Protein AF-A0A3M2E9X0-F1 (afdb_monomer_lite)

pLDDT: mean 84.25, std 15.73, range [45.84, 97.62]

Radius of gyration: 21.46 Å; chains: 1; bounding box: 46×43×49 Å

Foldseek 3Di:
DDWDAPDPATDFDFDPPDDPVRVVVSVVVRVCCRVPCVRVVVVVVVVVPDDDPPPDPPPPPPPPPD

Secondary structure (DSSP, 8-state):
-EEE-SSSS-EEE--TT--HHHHHHHHHHHHHHHHTTHHHHHHHHHHHHSPP------TTSTTS--

Sequence (66 aa):
GGVFLGLNGTVVKSHGAADAVGVAAAIGLAYRLSQSGFAERVAARVASALPERQDAPNNQEAASKA

Structure (mmCIF, N/CA/C/O backbone):
data_AF-A0A3M2E9X0-F1
#
_entry.id   AF-A0A3M2E9X0-F1
#
loop_
_atom_site.group_PDB
_atom_site.id
_atom_site.type_symbol
_atom_site.label_atom_id
_atom_site.label_alt_id
_atom_site.label_comp_id
_atom_site.label_asym_id
_atom_site.label_entity_id
_atom_site.label_seq_id
_atom_site.pdbx_PDB_ins_code
_atom_site.Cartn_x
_atom_site.Cartn_y
_atom_site.Cartn_z
_atom_site.occupancy
_atom_site.B_iso_or_equiv
_atom_site.auth_seq_id
_atom_site.auth_comp_id
_atom_site.auth_asym_id
_atom_site.auth_atom_id
_atom_site.pdbx_PDB_model_num
ATOM 1 N 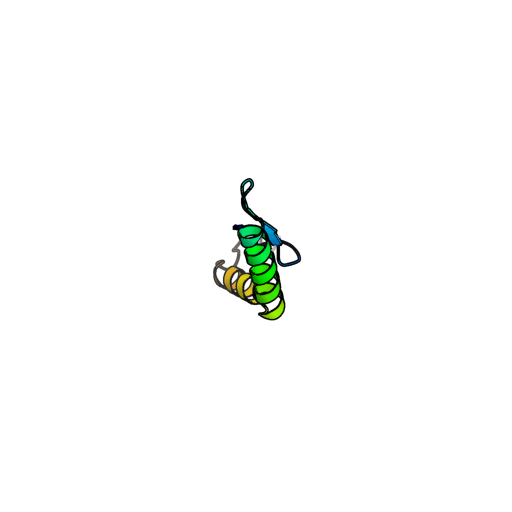N . GLY A 1 1 ? 7.070 3.454 -3.842 1.00 78.88 1 GLY A N 1
ATOM 2 C CA . GLY A 1 1 ? 5.734 4.051 -4.009 1.00 78.88 1 GLY A CA 1
ATOM 3 C C . GLY A 1 1 ? 5.229 4.581 -2.682 1.00 78.88 1 GLY A C 1
ATOM 4 O O . GLY A 1 1 ? 5.779 4.183 -1.666 1.00 78.88 1 GLY A O 1
ATOM 5 N N . GLY A 1 2 ? 4.236 5.469 -2.679 1.00 91.44 2 GLY A N 1
ATOM 6 C CA . GLY A 1 2 ? 3.606 5.986 -1.455 1.00 91.44 2 GLY A CA 1
ATOM 7 C C . GLY A 1 2 ? 2.253 5.323 -1.188 1.00 91.44 2 GLY A C 1
ATOM 8 O O . GLY A 1 2 ? 1.569 4.950 -2.138 1.00 91.44 2 GLY A O 1
ATOM 9 N N . VAL A 1 3 ? 1.871 5.184 0.082 1.00 93.81 3 VAL A N 1
ATOM 10 C CA . VAL A 1 3 ? 0.539 4.708 0.500 1.00 93.81 3 VAL A CA 1
ATOM 11 C C . VAL A 1 3 ? -0.318 5.917 0.855 1.00 93.81 3 VAL A C 1
ATOM 13 O O . VAL A 1 3 ? 0.147 6.796 1.580 1.00 93.81 3 VAL A O 1
ATOM 16 N N . PHE A 1 4 ? -1.544 5.981 0.342 1.00 93.12 4 PHE A N 1
ATOM 17 C CA . PHE A 1 4 ? -2.492 7.045 0.677 1.00 93.12 4 PHE A CA 1
ATOM 18 C C . PHE A 1 4 ? -3.467 6.544 1.744 1.00 93.12 4 PHE A C 1
ATOM 20 O O . PHE A 1 4 ? -4.003 5.442 1.638 1.00 93.12 4 PHE A O 1
ATOM 27 N N . LEU A 1 5 ? -3.664 7.356 2.781 1.00 91.94 5 LEU A N 1
ATOM 28 C CA . LEU A 1 5 ? -4.501 7.057 3.944 1.00 91.94 5 LEU A CA 1
ATOM 29 C C . LEU A 1 5 ? -5.704 8.005 3.976 1.00 91.94 5 LEU A C 1
ATOM 31 O O . LEU A 1 5 ? -5.681 9.056 3.339 1.00 91.94 5 LEU A O 1
ATOM 35 N N . GLY A 1 6 ? -6.740 7.643 4.735 1.00 87.75 6 GLY A N 1
ATOM 36 C CA . GLY A 1 6 ? -7.958 8.456 4.859 1.00 87.75 6 GLY A CA 1
ATOM 37 C C . GLY A 1 6 ? -8.933 8.319 3.685 1.00 87.75 6 GLY A C 1
ATOM 38 O O . GLY A 1 6 ? -9.857 9.114 3.564 1.00 87.75 6 GLY A O 1
ATOM 39 N N . LEU A 1 7 ? -8.734 7.318 2.825 1.00 90.56 7 LEU A N 1
ATOM 40 C CA . LEU A 1 7 ? -9.671 6.930 1.771 1.00 90.56 7 LEU A CA 1
ATOM 41 C C . LEU A 1 7 ? -10.494 5.713 2.222 1.00 90.56 7 LEU A C 1
ATOM 43 O O . LEU A 1 7 ? -10.118 5.026 3.170 1.00 90.56 7 LEU A O 1
ATOM 47 N N . ASN A 1 8 ? -11.564 5.386 1.492 1.00 86.44 8 ASN A N 1
ATOM 48 C CA . ASN A 1 8 ? -12.416 4.208 1.745 1.00 86.44 8 ASN A CA 1
ATOM 49 C C . ASN A 1 8 ? -11.739 2.859 1.410 1.00 86.44 8 ASN A C 1
ATOM 51 O O . ASN A 1 8 ? -12.414 1.861 1.175 1.00 86.44 8 ASN A O 1
ATOM 55 N N . GLY A 1 9 ? -10.409 2.817 1.321 1.00 87.44 9 GLY A N 1
ATOM 56 C CA . GLY A 1 9 ? -9.669 1.623 0.941 1.00 87.44 9 GLY A CA 1
ATOM 57 C C . GLY A 1 9 ? -8.162 1.847 0.852 1.00 87.44 9 GLY A C 1
ATOM 58 O O . GLY A 1 9 ? -7.649 2.940 1.094 1.00 87.44 9 GLY A O 1
ATOM 59 N N . THR A 1 10 ? -7.445 0.783 0.489 1.00 91.88 10 THR A N 1
ATOM 60 C CA . THR A 1 10 ? -5.989 0.822 0.304 1.00 91.88 10 THR A CA 1
ATOM 61 C C . THR A 1 10 ? -5.646 1.404 -1.062 1.00 91.88 10 THR A C 1
ATOM 63 O O . THR A 1 10 ? -6.055 0.863 -2.087 1.00 91.88 10 THR A O 1
ATOM 66 N N . VAL A 1 11 ? -4.829 2.457 -1.085 1.00 94.31 11 VAL A N 1
ATOM 67 C CA . VAL A 1 11 ? -4.312 3.051 -2.323 1.00 94.31 11 VAL A CA 1
ATOM 68 C C . VAL A 1 11 ? -2.790 3.133 -2.257 1.00 94.31 11 VAL A C 1
ATOM 70 O O . VAL A 1 11 ? -2.226 3.701 -1.321 1.00 94.31 11 VAL A O 1
ATOM 73 N N . VAL A 1 12 ? -2.116 2.571 -3.265 1.00 95.94 12 VAL A N 1
ATOM 74 C CA . VAL A 1 12 ? -0.652 2.586 -3.403 1.00 95.94 12 VAL A CA 1
ATOM 75 C C . VAL A 1 12 ? -0.275 3.244 -4.728 1.00 95.94 12 VAL A C 1
ATOM 77 O O . VAL A 1 12 ? -0.688 2.793 -5.792 1.00 95.94 12 VAL A O 1
ATOM 80 N N . LYS A 1 13 ? 0.549 4.292 -4.670 1.00 94.88 13 LYS A N 1
ATOM 81 C CA . LYS A 1 13 ? 1.080 5.005 -5.838 1.00 94.88 13 LYS A CA 1
ATOM 82 C C . LYS A 1 13 ? 2.509 4.561 -6.131 1.00 94.88 13 LYS A C 1
ATOM 84 O O . LYS A 1 13 ? 3.372 4.688 -5.263 1.00 94.88 13 LYS A O 1
ATOM 89 N N . SER A 1 14 ? 2.805 4.101 -7.342 1.00 93.44 14 SER A N 1
ATOM 90 C CA . SER A 1 14 ? 4.183 3.837 -7.788 1.00 93.44 14 SER A CA 1
ATOM 91 C C . SER A 1 14 ? 4.978 5.140 -8.033 1.00 93.44 14 SER A C 1
ATOM 93 O O . SER A 1 14 ? 4.471 6.251 -7.861 1.00 93.44 14 SER A O 1
ATOM 95 N N . HIS A 1 15 ? 6.270 5.026 -8.359 1.00 93.19 15 HIS A N 1
ATOM 96 C CA . HIS A 1 15 ? 7.061 6.176 -8.816 1.00 93.19 15 HIS A CA 1
ATOM 97 C C . HIS A 1 15 ? 6.806 6.424 -10.311 1.00 93.19 15 HIS A C 1
ATOM 99 O O . HIS A 1 15 ? 6.550 5.472 -11.040 1.00 93.19 15 HIS A O 1
ATOM 105 N N . GLY A 1 16 ? 6.906 7.672 -10.783 1.00 91.25 16 GLY A N 1
ATOM 106 C CA . GLY A 1 16 ? 6.655 7.996 -12.199 1.00 91.25 16 GLY A CA 1
ATOM 107 C C . GLY A 1 16 ? 7.644 7.339 -13.171 1.00 91.25 16 GLY A C 1
ATOM 108 O O . GLY A 1 16 ? 7.287 7.032 -14.296 1.00 91.25 16 GLY A O 1
ATOM 109 N N . ALA A 1 17 ? 8.862 7.066 -12.701 1.00 95.25 17 ALA A N 1
ATOM 110 C CA . ALA A 1 17 ? 9.908 6.347 -13.432 1.00 95.25 17 ALA A CA 1
ATOM 111 C C . ALA A 1 17 ? 10.031 4.869 -13.002 1.00 95.25 17 ALA A C 1
ATOM 113 O O . ALA A 1 17 ? 11.112 4.296 -13.088 1.00 95.25 17 ALA A O 1
ATOM 114 N N . ALA A 1 18 ? 8.973 4.273 -12.437 1.00 96.38 18 ALA A N 1
ATOM 115 C CA . ALA A 1 18 ? 9.012 2.874 -12.018 1.00 96.38 18 ALA A CA 1
ATOM 116 C C . ALA A 1 18 ? 9.052 1.937 -13.233 1.00 96.38 18 ALA A C 1
ATOM 118 O O . ALA A 1 18 ? 8.253 2.072 -14.157 1.00 96.38 18 ALA A O 1
ATOM 119 N N . ASP A 1 19 ? 9.954 0.962 -13.185 1.00 96.12 19 ASP A N 1
ATOM 120 C CA . ASP A 1 19 ? 10.012 -0.145 -14.132 1.00 96.12 19 ASP A CA 1
ATOM 121 C C . ASP A 1 19 ? 9.039 -1.276 -13.740 1.00 96.12 19 ASP A C 1
ATOM 123 O O . ASP A 1 19 ? 8.263 -1.172 -12.781 1.00 96.12 19 ASP A O 1
ATOM 127 N N . ALA A 1 20 ? 9.082 -2.385 -14.482 1.00 97.62 20 ALA A N 1
ATOM 128 C CA . ALA A 1 20 ? 8.225 -3.542 -14.234 1.00 97.62 20 ALA A CA 1
ATOM 129 C C . ALA A 1 20 ? 8.369 -4.098 -12.804 1.00 97.62 20 ALA A C 1
ATOM 131 O O . ALA A 1 20 ? 7.368 -4.473 -12.188 1.00 97.62 20 ALA A O 1
ATOM 132 N N . VAL A 1 21 ? 9.585 -4.104 -12.246 1.00 96.88 21 VAL A N 1
ATOM 133 C CA . VAL A 1 21 ? 9.839 -4.576 -10.876 1.00 96.88 21 VAL A CA 1
ATOM 134 C C . VAL A 1 21 ? 9.224 -3.611 -9.866 1.00 96.88 21 VAL A C 1
ATOM 136 O O . VAL A 1 21 ? 8.549 -4.039 -8.926 1.00 96.88 21 VAL A O 1
ATOM 139 N N . GLY A 1 22 ? 9.385 -2.305 -10.081 1.00 95.56 22 GLY A N 1
ATOM 140 C CA . GLY A 1 22 ? 8.795 -1.270 -9.238 1.00 95.56 22 GLY A CA 1
ATOM 141 C C . GLY A 1 22 ? 7.265 -1.310 -9.221 1.00 95.56 22 GLY A C 1
ATOM 142 O O . GLY A 1 22 ? 6.653 -1.140 -8.160 1.00 95.56 22 GLY A O 1
ATOM 143 N N . VAL A 1 23 ? 6.635 -1.573 -10.368 1.00 96.81 23 VAL A N 1
ATOM 144 C CA . VAL A 1 23 ? 5.176 -1.745 -10.465 1.00 96.81 23 VAL A CA 1
ATOM 145 C C . VAL A 1 23 ? 4.730 -3.039 -9.780 1.00 96.81 23 VAL A C 1
ATOM 147 O O . VAL A 1 23 ? 3.805 -3.001 -8.964 1.00 96.81 23 VAL A O 1
ATOM 150 N N . ALA A 1 24 ? 5.414 -4.160 -10.020 1.00 97.12 24 ALA A N 1
ATOM 151 C CA . ALA A 1 24 ? 5.111 -5.431 -9.360 1.00 97.12 24 ALA A CA 1
ATOM 152 C C . ALA A 1 24 ? 5.210 -5.322 -7.828 1.00 97.12 24 ALA A C 1
ATOM 154 O O . ALA A 1 24 ? 4.331 -5.798 -7.106 1.00 97.12 24 ALA A O 1
ATOM 155 N N . ALA A 1 25 ? 6.224 -4.617 -7.320 1.00 96.69 25 ALA A N 1
ATOM 156 C CA . ALA A 1 25 ? 6.379 -4.358 -5.892 1.00 96.69 25 ALA A CA 1
ATOM 157 C C . ALA A 1 25 ? 5.226 -3.514 -5.317 1.00 96.69 25 ALA A C 1
ATOM 159 O O . ALA A 1 25 ? 4.765 -3.787 -4.206 1.00 96.69 25 ALA A O 1
ATOM 160 N N . ALA A 1 26 ? 4.732 -2.514 -6.060 1.00 96.94 26 ALA A N 1
ATOM 161 C CA . ALA A 1 26 ? 3.586 -1.704 -5.643 1.00 96.94 26 ALA A CA 1
ATOM 162 C C . ALA A 1 26 ? 2.294 -2.535 -5.560 1.00 96.94 26 ALA A C 1
ATOM 164 O O . ALA A 1 26 ? 1.563 -2.421 -4.575 1.00 96.94 26 ALA A O 1
ATOM 165 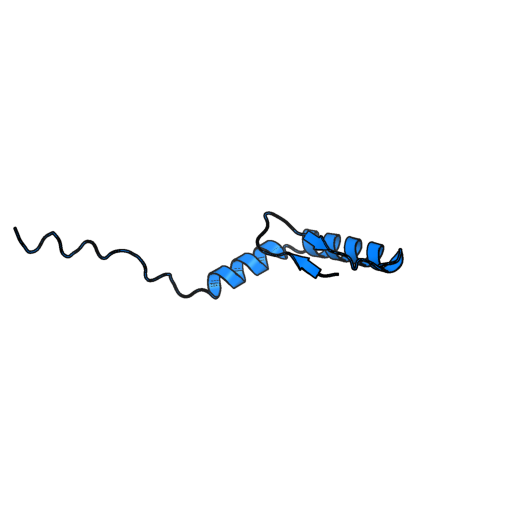N N . ILE A 1 27 ? 2.057 -3.419 -6.534 1.00 96.31 27 ILE A N 1
ATOM 166 C CA . ILE A 1 27 ? 0.919 -4.353 -6.526 1.00 96.31 27 ILE A CA 1
ATOM 167 C C . ILE A 1 27 ? 1.034 -5.326 -5.347 1.00 96.31 27 ILE A C 1
ATOM 169 O O . ILE A 1 27 ? 0.094 -5.475 -4.566 1.00 96.31 27 ILE A O 1
ATOM 173 N N . GLY A 1 28 ? 2.204 -5.943 -5.156 1.00 96.62 28 GLY A N 1
ATOM 174 C CA . GLY A 1 28 ? 2.441 -6.866 -4.044 1.00 96.62 28 GLY A CA 1
ATOM 175 C C . GLY A 1 28 ? 2.333 -6.195 -2.670 1.00 96.62 28 GLY A C 1
ATOM 176 O O . GLY A 1 28 ? 1.941 -6.828 -1.688 1.00 96.62 28 GLY A O 1
ATOM 177 N N . LEU A 1 29 ? 2.657 -4.904 -2.565 1.00 96.12 29 LEU A N 1
ATOM 178 C CA . LEU A 1 29 ? 2.383 -4.119 -1.362 1.00 96.12 29 LEU A CA 1
ATOM 179 C C . LEU A 1 29 ? 0.877 -3.916 -1.159 1.00 96.12 29 LEU A C 1
ATOM 181 O O . LEU A 1 29 ? 0.392 -4.190 -0.064 1.00 96.12 29 LEU A O 1
ATOM 185 N N . ALA A 1 30 ? 0.144 -3.489 -2.190 1.00 94.94 30 ALA A N 1
ATOM 186 C CA . ALA A 1 30 ? -1.300 -3.272 -2.105 1.00 94.94 30 ALA A CA 1
ATOM 187 C C . ALA A 1 30 ? -2.045 -4.543 -1.663 1.00 94.94 30 ALA A C 1
ATOM 189 O O . ALA A 1 30 ? -2.843 -4.480 -0.731 1.00 94.94 30 ALA A O 1
ATOM 190 N N . TYR A 1 31 ? -1.702 -5.697 -2.246 1.00 96.12 31 TYR A N 1
ATOM 191 C CA . TYR A 1 31 ? -2.265 -6.998 -1.869 1.00 96.12 31 TYR A CA 1
ATOM 192 C C . TYR A 1 31 ? -2.009 -7.353 -0.396 1.00 96.12 31 TYR A C 1
ATOM 194 O O . TYR A 1 31 ? -2.909 -7.778 0.326 1.00 96.12 31 TYR A O 1
ATOM 202 N N . ARG A 1 32 ? -0.779 -7.155 0.093 1.00 96.00 32 ARG A N 1
ATOM 203 C CA . ARG A 1 32 ? -0.457 -7.432 1.502 1.00 96.00 32 ARG A CA 1
ATOM 204 C C . ARG A 1 32 ? -1.216 -6.507 2.446 1.00 96.00 32 ARG A C 1
ATOM 206 O O . ARG A 1 32 ? -1.725 -6.961 3.466 1.00 96.00 32 ARG A O 1
ATOM 213 N N . LEU A 1 33 ? -1.306 -5.222 2.110 1.00 94.94 33 LEU A N 1
ATOM 214 C CA . LEU A 1 33 ? -2.032 -4.247 2.920 1.00 94.94 33 LEU A CA 1
ATOM 215 C C . LEU A 1 33 ? -3.528 -4.573 2.979 1.00 94.94 33 LEU A C 1
ATOM 217 O O . LEU A 1 33 ? -4.072 -4.580 4.087 1.00 94.94 33 LEU A O 1
ATOM 221 N N . SER A 1 34 ? -4.147 -4.931 1.845 1.00 92.12 34 SER A N 1
ATOM 222 C CA . SER A 1 34 ? -5.566 -5.302 1.784 1.00 92.12 34 SER A CA 1
ATOM 223 C C . SER A 1 34 ? -5.877 -6.566 2.585 1.00 92.12 34 SER A C 1
ATOM 225 O O . SER A 1 34 ? -6.877 -6.601 3.290 1.00 92.12 34 SER A O 1
ATOM 227 N N . GLN A 1 35 ? -4.997 -7.572 2.550 1.00 95.38 35 GLN A N 1
ATOM 228 C CA . GLN A 1 35 ? -5.165 -8.804 3.334 1.00 95.38 35 GLN A CA 1
ATOM 229 C C . GLN A 1 35 ? -4.924 -8.594 4.831 1.00 95.38 35 GLN A C 1
ATOM 231 O O . GLN A 1 35 ? -5.424 -9.344 5.662 1.00 95.38 35 GLN A O 1
ATOM 236 N N . SER A 1 36 ? -4.115 -7.598 5.190 1.00 94.38 36 SER A N 1
ATOM 237 C CA . SER A 1 36 ? -3.670 -7.449 6.570 1.00 94.38 36 SER A CA 1
ATOM 238 C C . SER A 1 36 ? -4.647 -6.702 7.472 1.00 94.38 36 SER A C 1
ATOM 240 O O . SER A 1 36 ? -4.358 -6.646 8.657 1.00 94.38 36 SER A O 1
ATOM 242 N N . GLY A 1 37 ? -5.724 -6.076 6.984 1.00 91.88 37 GLY A N 1
ATOM 243 C CA . GLY A 1 37 ? -6.561 -5.178 7.805 1.00 91.88 37 GLY A CA 1
ATOM 244 C C . GLY A 1 37 ? -5.817 -3.906 8.250 1.00 91.88 37 GLY A C 1
ATOM 245 O O . GLY A 1 37 ? -5.906 -3.452 9.395 1.00 91.88 37 GLY A O 1
ATOM 246 N N . PHE A 1 38 ? -4.929 -3.401 7.386 1.00 93.06 38 PHE A N 1
ATOM 247 C CA . PHE A 1 38 ? -4.071 -2.259 7.702 1.00 93.06 38 PHE A CA 1
ATOM 248 C C . PHE A 1 38 ? -4.862 -0.959 7.870 1.00 93.06 38 PHE A C 1
ATOM 250 O O . PHE A 1 38 ? -4.553 -0.187 8.779 1.00 93.06 38 PHE A O 1
ATOM 257 N N . ALA A 1 39 ? -5.875 -0.732 7.031 1.00 90.69 39 ALA A N 1
ATOM 258 C CA . ALA A 1 39 ? -6.671 0.492 7.051 1.00 90.69 39 ALA A CA 1
ATOM 259 C C . ALA A 1 39 ? -7.410 0.661 8.388 1.00 90.69 39 ALA A C 1
ATOM 261 O O . ALA A 1 39 ? -7.359 1.733 8.990 1.00 90.69 39 ALA A O 1
ATOM 262 N N . GLU A 1 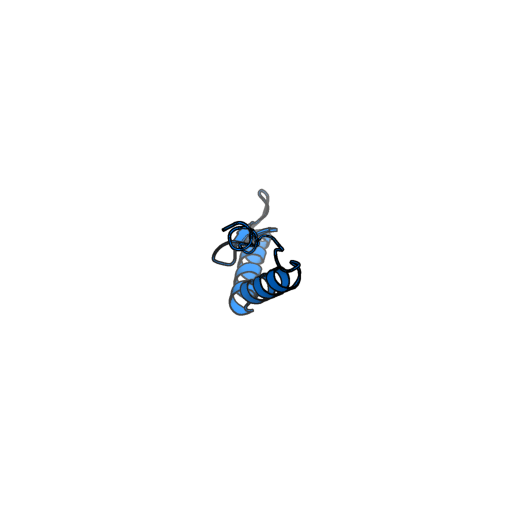40 ? -7.992 -0.418 8.905 1.00 92.06 40 GLU A N 1
ATOM 263 C CA . GLU A 1 40 ? -8.741 -0.457 10.162 1.00 92.06 40 GLU A CA 1
ATOM 264 C C . GLU A 1 40 ? -7.827 -0.155 11.351 1.00 92.06 40 GLU A C 1
ATOM 266 O O . GLU A 1 40 ? -8.168 0.641 12.224 1.00 92.06 40 GLU A O 1
ATOM 271 N N . ARG A 1 41 ? -6.615 -0.727 11.364 1.00 92.88 41 ARG A N 1
ATOM 272 C CA . ARG A 1 41 ? -5.624 -0.433 12.410 1.00 92.88 41 ARG A CA 1
ATOM 273 C C . ARG A 1 41 ? -5.169 1.018 12.393 1.00 92.88 41 ARG A C 1
ATOM 275 O O . ARG A 1 41 ? -4.961 1.598 13.457 1.00 92.88 41 ARG A O 1
ATOM 282 N N . VAL A 1 42 ? -4.962 1.591 11.208 1.00 92.44 42 VAL A N 1
ATOM 283 C CA . VAL A 1 42 ? -4.597 3.007 11.083 1.00 92.44 42 VAL A CA 1
ATOM 284 C C . VAL A 1 42 ? -5.749 3.880 11.572 1.00 92.44 42 VAL A C 1
ATOM 286 O O . VAL A 1 42 ? -5.508 4.764 12.388 1.00 92.44 42 VAL A O 1
ATOM 289 N N . ALA A 1 43 ? -6.985 3.596 11.155 1.00 90.25 43 ALA A N 1
ATOM 290 C CA . ALA A 1 43 ? -8.170 4.323 11.605 1.00 90.25 43 ALA A CA 1
ATOM 291 C C . ALA A 1 43 ? -8.324 4.278 13.134 1.00 90.25 43 ALA A C 1
ATOM 293 O O . ALA A 1 43 ? -8.482 5.324 13.762 1.00 90.25 43 ALA A O 1
ATOM 294 N N . ALA A 1 44 ? -8.182 3.097 13.743 1.00 92.88 44 ALA A N 1
ATOM 295 C CA . ALA A 1 44 ? -8.240 2.928 15.194 1.00 92.88 44 ALA A CA 1
ATOM 296 C C . ALA A 1 44 ? -7.150 3.733 15.920 1.00 92.88 44 ALA A C 1
ATOM 298 O O . A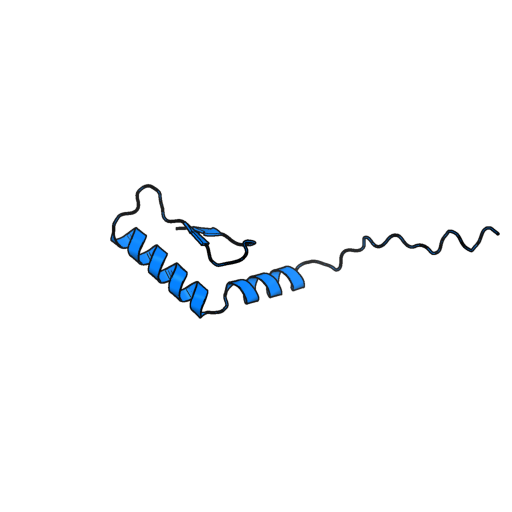LA A 1 44 ? -7.427 4.408 16.910 1.00 92.88 44 ALA A O 1
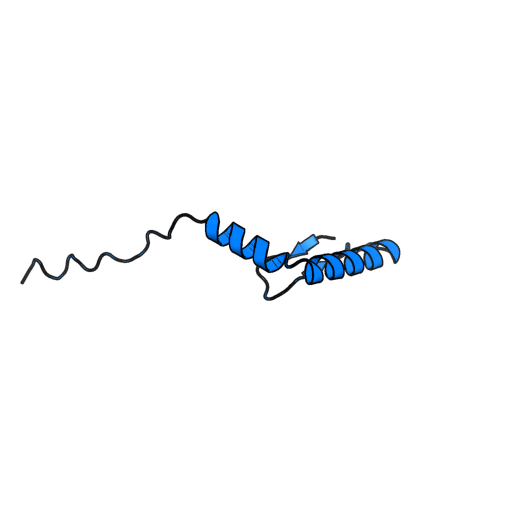ATOM 299 N N . ARG A 1 45 ? -5.912 3.717 15.405 1.00 91.69 45 ARG A N 1
ATOM 300 C CA . ARG A 1 45 ? -4.804 4.498 15.978 1.00 91.69 45 ARG A CA 1
ATOM 301 C C . ARG A 1 45 ? -5.041 5.998 15.873 1.00 91.69 45 ARG A C 1
ATOM 303 O O . ARG A 1 45 ? -4.807 6.709 16.845 1.00 91.69 45 ARG A O 1
ATOM 310 N N . VAL A 1 46 ? -5.518 6.473 14.723 1.00 90.94 46 VAL A N 1
ATOM 311 C CA . VAL A 1 46 ? -5.860 7.889 14.531 1.00 90.94 46 VAL A CA 1
ATOM 312 C C . VAL A 1 46 ? -6.967 8.301 15.500 1.00 90.94 46 VAL A C 1
ATOM 314 O O . VAL A 1 46 ? -6.825 9.324 16.160 1.00 90.94 46 VAL A O 1
ATOM 317 N N . ALA A 1 47 ? -8.012 7.484 15.658 1.00 89.75 47 ALA A N 1
ATOM 318 C CA . ALA A 1 47 ? -9.085 7.744 16.615 1.00 89.75 47 ALA A CA 1
ATOM 319 C C . ALA A 1 47 ? -8.571 7.830 18.063 1.00 89.75 47 ALA A C 1
ATOM 321 O O . ALA A 1 47 ? -8.973 8.730 18.789 1.00 89.75 47 ALA A O 1
ATOM 322 N N . SER A 1 48 ? -7.641 6.954 18.464 1.00 90.44 48 SER A N 1
ATOM 323 C CA . SER A 1 48 ? -7.050 6.983 19.814 1.00 90.44 48 SER A CA 1
ATOM 324 C C . SER A 1 48 ? -6.066 8.133 20.061 1.00 90.44 48 SER A C 1
ATOM 326 O O . SER A 1 48 ? -5.777 8.450 21.210 1.00 90.44 48 SER A O 1
ATOM 328 N N . ALA A 1 49 ? -5.507 8.721 19.001 1.00 88.06 49 ALA A N 1
ATOM 329 C CA . ALA A 1 49 ? -4.486 9.764 19.102 1.00 88.06 49 ALA A CA 1
ATOM 330 C C . ALA A 1 49 ? -5.076 11.181 19.150 1.00 88.06 49 ALA A C 1
ATOM 332 O O . ALA A 1 49 ? -4.351 12.134 19.435 1.00 88.06 49 ALA A O 1
ATOM 333 N N . LEU A 1 50 ? -6.369 11.335 18.849 1.00 78.62 50 LEU A N 1
ATOM 334 C CA . LEU A 1 50 ? -7.057 12.613 18.955 1.00 78.62 50 LEU A CA 1
ATOM 335 C C . LEU A 1 50 ? -7.572 12.782 20.393 1.00 78.62 50 LEU A C 1
ATOM 337 O O . LEU A 1 50 ? -8.314 11.917 20.859 1.00 78.62 50 LEU A O 1
ATOM 341 N N . PRO A 1 51 ? -7.223 13.871 21.103 1.00 66.38 51 PRO A N 1
ATOM 342 C CA . PRO A 1 51 ? -7.923 14.214 22.335 1.00 66.38 51 PRO A CA 1
ATOM 343 C C . PRO A 1 51 ? -9.414 14.399 22.022 1.00 66.38 51 PRO A C 1
ATOM 345 O O . PRO A 1 51 ? -9.759 14.888 20.940 1.00 66.38 51 PRO A O 1
ATOM 348 N N . GLU A 1 52 ? -10.295 13.982 22.939 1.00 65.38 52 GLU A N 1
ATOM 349 C CA . GLU A 1 52 ? -11.740 14.175 22.786 1.00 65.38 52 GLU A CA 1
ATOM 350 C C . GLU A 1 52 ? -12.010 15.636 22.413 1.00 65.38 52 GLU A C 1
ATOM 352 O O . GLU A 1 52 ? -11.587 16.555 23.117 1.00 65.38 52 GLU A O 1
ATOM 357 N N . ARG A 1 53 ? -12.652 15.863 21.259 1.00 63.50 53 ARG A N 1
ATOM 358 C CA . ARG A 1 53 ? -13.000 17.212 20.805 1.00 63.50 53 ARG A CA 1
ATOM 359 C C . ARG A 1 53 ? -13.845 17.887 21.890 1.00 63.50 53 ARG A C 1
ATOM 361 O O . ARG A 1 53 ? -14.993 17.508 22.088 1.00 63.50 53 ARG A O 1
ATOM 368 N N . GLN A 1 54 ? -13.285 18.905 22.543 1.00 60.38 54 GLN A N 1
ATOM 369 C CA . GLN A 1 54 ? -13.928 19.743 23.565 1.00 60.38 54 GLN A CA 1
ATOM 370 C C . GLN A 1 54 ? -14.937 20.760 22.997 1.00 60.38 54 GLN A C 1
ATOM 372 O O . GLN A 1 54 ? -15.291 21.721 23.670 1.00 60.38 54 GLN A O 1
ATOM 377 N N . ASP A 1 55 ? -15.450 20.549 21.787 1.00 60.66 55 ASP A N 1
ATOM 378 C CA . ASP A 1 55 ? -16.369 21.484 21.136 1.00 60.66 55 ASP A CA 1
ATOM 379 C C . ASP A 1 55 ? -17.807 20.952 21.183 1.00 60.66 55 ASP A C 1
ATOM 381 O O . ASP A 1 55 ? -18.424 20.660 20.158 1.00 60.66 55 ASP A O 1
ATOM 385 N N . ALA A 1 56 ? -18.354 20.810 22.391 1.00 55.81 56 ALA A N 1
ATOM 386 C CA . ALA A 1 56 ? -19.800 20.775 22.590 1.00 55.81 56 ALA A CA 1
ATOM 387 C C . ALA A 1 56 ? -20.208 22.102 23.253 1.00 55.81 56 ALA A C 1
ATOM 389 O O . ALA A 1 56 ? -19.737 22.382 24.358 1.00 55.81 56 ALA A O 1
ATOM 390 N N . PRO A 1 57 ? -21.048 22.949 22.621 1.00 54.59 57 PRO A N 1
ATOM 391 C CA . PRO A 1 57 ? -21.501 24.183 23.248 1.00 54.59 57 PRO A CA 1
ATOM 392 C C . PRO A 1 57 ? -22.291 23.835 24.514 1.00 54.59 57 PRO A C 1
ATOM 394 O O . PRO A 1 57 ? -23.311 23.146 24.467 1.00 54.59 57 PRO A O 1
ATOM 397 N N . ASN A 1 58 ? -21.779 24.289 25.656 1.00 56.06 58 ASN A N 1
ATOM 398 C CA . ASN A 1 58 ? -22.352 24.045 26.970 1.00 56.06 58 ASN A CA 1
ATOM 399 C C . ASN A 1 58 ? -23.690 24.801 27.086 1.00 56.06 58 ASN A C 1
ATOM 401 O O . ASN A 1 58 ? -23.727 25.973 27.450 1.00 56.06 58 ASN A O 1
ATOM 405 N N . ASN A 1 59 ? -24.803 24.148 26.740 1.00 60.97 59 ASN A N 1
ATOM 406 C CA . ASN A 1 59 ? -26.147 24.743 26.714 1.00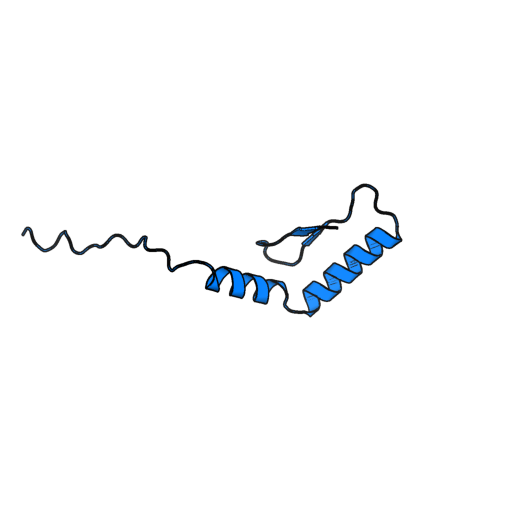 60.97 59 ASN A CA 1
ATOM 407 C C . ASN A 1 59 ? -26.765 24.929 28.122 1.00 60.97 59 ASN A C 1
ATOM 409 O O . ASN A 1 59 ? -27.969 24.770 28.306 1.00 60.97 59 ASN A O 1
ATOM 413 N N . GLN A 1 60 ? -25.950 25.228 29.138 1.00 60.28 60 GLN A N 1
ATOM 414 C CA . GLN A 1 60 ? -26.403 25.430 30.522 1.00 60.28 60 GLN A CA 1
ATOM 415 C C . GLN A 1 60 ? -26.596 26.910 30.900 1.00 60.28 60 GLN A C 1
ATOM 417 O O . GLN A 1 60 ? -27.112 27.198 31.974 1.00 60.28 60 GLN A O 1
ATOM 422 N N . GLU A 1 61 ? -26.265 27.866 30.026 1.00 54.84 61 GLU A N 1
ATOM 423 C CA . GLU A 1 61 ? -26.341 29.298 30.364 1.00 54.84 61 GLU A CA 1
ATOM 424 C C . GLU A 1 61 ? -27.745 29.920 30.170 1.00 54.84 61 GLU A C 1
ATOM 426 O O . GLU A 1 61 ? -28.049 30.966 30.741 1.00 54.84 61 GLU A O 1
ATOM 431 N N . ALA A 1 62 ? -28.653 29.265 29.433 1.00 54.22 62 ALA A N 1
ATOM 432 C CA . ALA A 1 62 ? -29.974 29.824 29.110 1.00 54.22 62 ALA A CA 1
ATOM 433 C C . ALA A 1 62 ? -31.045 29.656 30.214 1.00 54.22 62 ALA A C 1
ATOM 435 O O . ALA A 1 62 ? -32.053 30.357 30.187 1.00 54.22 62 ALA A O 1
ATOM 436 N N . ALA A 1 63 ? -30.848 28.765 31.194 1.00 54.72 63 ALA A N 1
ATOM 437 C CA . ALA A 1 63 ? -31.874 28.432 32.196 1.00 54.72 63 ALA A CA 1
ATOM 438 C C . ALA A 1 63 ? -31.763 29.205 33.530 1.00 54.72 63 ALA A C 1
ATOM 440 O O . ALA A 1 63 ? -32.627 29.055 34.386 1.00 54.72 63 ALA A O 1
ATOM 441 N N . SER A 1 64 ? -30.732 30.040 33.723 1.00 50.72 64 SER A N 1
ATOM 442 C CA . SER A 1 64 ? -30.501 30.775 34.985 1.00 50.72 64 SER A CA 1
ATOM 443 C C . SER A 1 64 ? -30.959 32.246 34.962 1.00 50.72 64 SER A C 1
ATOM 445 O O . SER A 1 64 ? -30.709 32.969 35.927 1.00 50.72 64 SER A O 1
ATOM 447 N N . LYS A 1 65 ? -31.585 32.725 33.878 1.00 55.94 65 LYS A N 1
ATOM 448 C CA . LYS A 1 65 ? -32.014 34.135 33.739 1.00 55.94 65 LYS A CA 1
ATOM 449 C C . LYS A 1 65 ? -33.521 34.330 33.505 1.00 55.94 65 LYS A C 1
ATOM 451 O O . LYS A 1 65 ? -33.907 35.400 33.040 1.00 55.94 65 LYS A O 1
ATOM 456 N N . ALA A 1 66 ? -34.352 33.337 33.820 1.00 45.84 66 ALA A N 1
ATOM 457 C CA . ALA A 1 66 ? -35.812 33.467 33.795 1.00 45.84 66 ALA A CA 1
ATOM 458 C C . ALA A 1 66 ? -36.380 33.524 35.216 1.00 45.84 66 ALA A C 1
ATOM 460 O O . ALA A 1 66 ? -35.918 32.714 36.052 1.00 45.84 66 ALA A O 1
#